Protein AF-A0A4R0Z1S2-F1 (afdb_monomer)

Foldseek 3Di:
DVLLVVLLVLVLVLLVLVLVQVLQQVVQVVVQVVCCVPPVDRDGDGDCVSVVVNVVSLVVVLVVQCVPDPDPPDDPVRSSP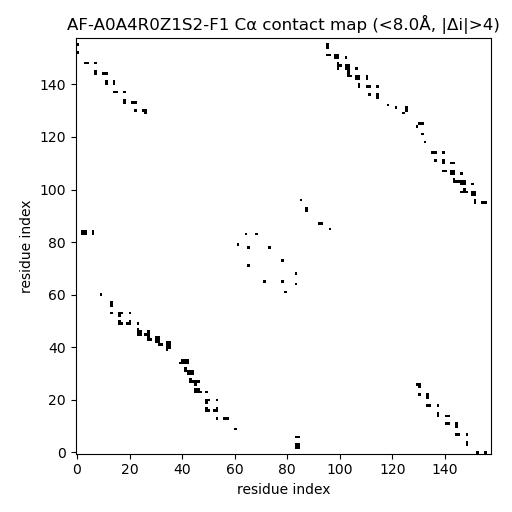DRRLPPDPDPLSVVLQVVLLVQLVVQLVVLVVVLVVCVVCCVVCCVVPVSSVSVSNSVSVSRSSVSSSVSSVVSVVD

pLDDT: mean 89.26, std 8.65, range [58.41, 97.69]

Solvent-accessible surface area (backbone atoms only — not comparable to full-atom values): 8591 Å² total; per-residue (Å²): 110,71,66,47,52,55,48,41,52,49,51,42,52,47,42,52,33,50,32,47,29,54,36,28,49,53,51,16,50,54,49,18,53,51,36,31,74,76,71,72,44,80,52,80,57,65,67,59,63,38,47,53,53,39,51,53,49,51,52,54,50,49,56,50,55,62,72,72,51,90,73,80,85,58,51,72,72,62,49,72,70,54,63,75,77,71,72,61,89,46,74,69,51,46,53,40,48,56,55,14,51,52,50,12,53,54,44,29,68,51,37,46,60,55,46,55,58,52,56,78,54,37,85,81,45,35,89,85,44,75,48,47,69,49,50,48,54,38,46,28,56,40,53,16,41,50,44,23,45,54,44,36,54,54,60,69,76,102

Mean predicted aligned error: 5.37 Å

Radius of gyration: 19.43 Å; Cα contacts (8 Å, |Δi|>4): 121; chains: 1; bounding box: 50×20×59 Å

Nearest PDB structures (foldseek):
  8jr0-assembly1_1  TM=4.368E-01  e=6.661E+00  Mycobacterium tuberculosis
  7jgb-assembly1_3  TM=4.436E-01  e=7.727E+00  Mycolicibacterium smegmatis

Structure (mmCIF, N/CA/C/O backbone):
data_AF-A0A4R0Z1S2-F1
#
_entry.id   AF-A0A4R0Z1S2-F1
#
loop_
_atom_site.group_PDB
_atom_site.id
_atom_site.type_symbol
_atom_site.label_atom_id
_atom_site.label_alt_id
_atom_site.label_comp_id
_atom_site.label_asym_id
_atom_site.label_entity_id
_atom_site.label_seq_id
_atom_site.pdbx_PDB_ins_code
_atom_site.Cartn_x
_atom_site.Cartn_y
_atom_site.Cartn_z
_atom_site.occupancy
_atom_site.B_iso_or_equiv
_atom_site.auth_seq_id
_atom_site.auth_comp_id
_atom_site.auth_asym_id
_atom_site.auth_atom_id
_atom_site.pdbx_PDB_model_num
ATOM 1 N N . MET A 1 1 ? -15.699 -5.968 15.631 1.00 77.69 1 MET A N 1
ATOM 2 C CA . MET A 1 1 ? -14.514 -6.823 15.339 1.00 77.69 1 MET A CA 1
ATOM 3 C C . MET A 1 1 ? -14.385 -7.259 13.873 1.00 77.69 1 MET A C 1
ATOM 5 O O . MET A 1 1 ? -13.427 -6.840 13.238 1.00 77.69 1 MET A O 1
ATOM 9 N N . LYS A 1 2 ? -15.306 -8.061 13.298 1.00 81.88 2 LYS A N 1
ATOM 10 C CA . LYS A 1 2 ? -15.171 -8.587 11.912 1.00 81.88 2 LYS A CA 1
ATOM 11 C C . LYS A 1 2 ? -14.944 -7.495 10.856 1.00 81.88 2 LYS A C 1
ATOM 13 O O . LYS A 1 2 ? -14.099 -7.653 9.986 1.00 81.88 2 LYS A O 1
ATOM 18 N N . ARG A 1 3 ? -15.653 -6.371 10.990 1.00 83.50 3 ARG A N 1
ATOM 19 C CA . ARG A 1 3 ? -15.544 -5.196 10.114 1.00 83.50 3 ARG A CA 1
ATOM 20 C C . ARG A 1 3 ? -14.114 -4.652 10.008 1.00 83.50 3 ARG A C 1
ATOM 22 O O . ARG A 1 3 ? -13.621 -4.470 8.903 1.00 83.50 3 ARG A O 1
ATOM 29 N N . VAL A 1 4 ? -13.450 -4.458 11.148 1.00 86.19 4 VAL A N 1
ATOM 30 C CA . VAL A 1 4 ? -12.086 -3.908 11.220 1.00 86.19 4 VAL A CA 1
ATOM 31 C C . VAL A 1 4 ? -11.077 -4.853 10.575 1.00 86.19 4 VAL A C 1
ATOM 33 O O . VAL A 1 4 ? -10.228 -4.411 9.809 1.00 86.19 4 VAL A O 1
ATOM 36 N N . ILE A 1 5 ? -11.213 -6.160 10.816 1.00 89.25 5 ILE A N 1
ATOM 37 C CA . ILE A 1 5 ? -10.347 -7.182 10.211 1.00 89.25 5 ILE A CA 1
ATOM 38 C C . ILE A 1 5 ? -10.518 -7.198 8.690 1.00 89.25 5 ILE A C 1
ATOM 40 O O . ILE A 1 5 ? -9.535 -7.093 7.963 1.00 89.25 5 ILE A O 1
ATOM 44 N N . VAL A 1 6 ? -11.761 -7.296 8.206 1.00 90.38 6 VAL A N 1
ATOM 45 C CA . VAL A 1 6 ? -12.055 -7.337 6.765 1.00 90.38 6 VAL A CA 1
ATOM 46 C C . VAL A 1 6 ? -11.521 -6.090 6.072 1.00 90.38 6 VAL A C 1
ATOM 48 O O . VAL A 1 6 ? -10.897 -6.196 5.020 1.00 90.38 6 VAL A O 1
ATOM 51 N N . GLN A 1 7 ? -11.708 -4.918 6.671 1.00 88.69 7 GLN A N 1
ATOM 52 C CA . GLN A 1 7 ? -11.215 -3.678 6.096 1.00 88.69 7 GLN A CA 1
ATOM 53 C C . GLN A 1 7 ? -9.692 -3.566 6.131 1.00 88.69 7 GLN A C 1
ATOM 55 O O . GLN A 1 7 ? -9.108 -3.219 5.113 1.00 88.69 7 GLN A O 1
ATOM 60 N N . SER A 1 8 ? -9.045 -3.898 7.249 1.00 92.81 8 SER A N 1
ATOM 61 C CA . SER A 1 8 ? -7.580 -3.873 7.349 1.00 92.81 8 SER A CA 1
ATOM 62 C C . SER A 1 8 ? -6.941 -4.805 6.316 1.00 92.81 8 SER A C 1
ATOM 64 O O . SER A 1 8 ? -6.012 -4.410 5.615 1.00 92.81 8 SER A O 1
ATOM 66 N N . LEU A 1 9 ? -7.481 -6.018 6.156 1.00 94.06 9 LEU A N 1
ATOM 67 C CA . LEU A 1 9 ? -7.031 -6.962 5.130 1.00 94.06 9 LEU A CA 1
ATOM 68 C C . LEU A 1 9 ? -7.287 -6.436 3.715 1.00 94.06 9 LEU A C 1
ATOM 70 O O . LEU A 1 9 ? -6.416 -6.551 2.858 1.00 94.06 9 LEU A O 1
ATOM 74 N N . SER A 1 10 ? -8.445 -5.822 3.475 1.00 92.56 10 SER A N 1
ATOM 75 C CA . SER A 1 10 ? -8.780 -5.256 2.165 1.00 92.56 10 SER A CA 1
ATOM 76 C C . SER A 1 10 ? -7.873 -4.081 1.800 1.00 92.56 10 SER A C 1
ATOM 78 O O . SER A 1 10 ? -7.427 -3.996 0.660 1.00 92.56 10 SER A O 1
ATOM 80 N N . SER A 1 11 ? -7.521 -3.228 2.765 1.00 92.50 11 SER A N 1
ATOM 81 C CA . SER A 1 11 ? -6.529 -2.163 2.590 1.00 92.50 11 SER A CA 1
ATOM 82 C C . SER A 1 11 ? -5.143 -2.727 2.274 1.00 92.50 11 SER A C 1
ATOM 84 O O . SER A 1 11 ? -4.480 -2.235 1.369 1.00 92.50 11 SER A O 1
ATOM 86 N N . ILE A 1 12 ? -4.713 -3.796 2.957 1.00 95.75 12 ILE A N 1
ATOM 87 C CA . ILE A 1 12 ? -3.433 -4.464 2.664 1.00 95.75 12 ILE A CA 1
ATOM 88 C C . ILE A 1 12 ? -3.429 -5.030 1.240 1.00 95.75 12 ILE A C 1
ATOM 90 O O . ILE A 1 12 ? -2.479 -4.789 0.497 1.00 95.75 12 ILE A O 1
ATOM 94 N N . ILE A 1 13 ? -4.493 -5.733 0.836 1.00 95.88 13 ILE A N 1
ATOM 95 C CA . ILE A 1 13 ? -4.640 -6.253 -0.533 1.00 95.88 13 ILE A CA 1
ATOM 96 C C . ILE A 1 13 ? -4.590 -5.103 -1.544 1.00 95.88 13 ILE A C 1
ATOM 98 O O . ILE A 1 13 ? -3.873 -5.196 -2.539 1.00 95.88 13 ILE A O 1
ATOM 102 N N . LEU A 1 14 ? -5.288 -3.997 -1.269 1.00 94.50 14 LEU A N 1
ATOM 103 C CA . LEU A 1 14 ? -5.271 -2.810 -2.117 1.00 94.50 14 LEU A CA 1
ATOM 104 C C . LEU A 1 14 ? -3.854 -2.239 -2.266 1.00 94.50 14 LEU A C 1
ATOM 106 O O . LEU A 1 14 ? -3.439 -1.960 -3.386 1.00 94.50 14 LEU A O 1
ATOM 110 N N . TYR A 1 15 ? -3.093 -2.100 -1.177 1.00 95.69 15 TYR A N 1
ATOM 111 C CA . TYR A 1 15 ? -1.715 -1.599 -1.235 1.00 95.69 15 TYR A CA 1
ATOM 112 C C . TYR A 1 15 ? -0.798 -2.515 -2.045 1.00 95.69 15 TYR A C 1
ATOM 114 O O . TYR A 1 15 ? 0.014 -2.019 -2.824 1.00 95.69 15 TYR A O 1
ATOM 122 N N . VAL A 1 16 ? -0.952 -3.836 -1.914 1.00 96.81 16 VAL A N 1
ATOM 123 C CA . VAL A 1 16 ? -0.192 -4.812 -2.708 1.00 96.81 16 VAL A CA 1
ATOM 124 C C . VAL A 1 16 ? -0.539 -4.691 -4.193 1.00 96.81 16 VAL A C 1
ATOM 126 O O . VAL A 1 16 ? 0.361 -4.557 -5.018 1.00 96.81 16 VAL A O 1
ATOM 129 N N . LEU A 1 17 ? -1.828 -4.670 -4.545 1.00 96.62 17 LEU A N 1
ATOM 130 C CA . LEU A 1 17 ? -2.269 -4.542 -5.939 1.00 96.62 17 LEU A CA 1
ATOM 131 C C . LEU A 1 17 ? -1.852 -3.202 -6.558 1.00 96.62 17 LEU A C 1
ATOM 133 O O . LEU A 1 17 ? -1.430 -3.163 -7.715 1.00 96.62 17 LEU A O 1
ATOM 137 N N . MET A 1 18 ? -1.910 -2.115 -5.786 1.00 95.69 18 MET A N 1
ATOM 138 C CA . MET A 1 18 ? -1.407 -0.803 -6.197 1.00 95.69 18 MET A CA 1
ATOM 139 C C . MET A 1 18 ? 0.102 -0.840 -6.443 1.00 95.69 18 MET A C 1
ATOM 141 O O . MET A 1 18 ? 0.551 -0.387 -7.494 1.00 95.69 18 MET A O 1
ATOM 145 N N . ALA A 1 19 ? 0.884 -1.419 -5.528 1.00 96.75 19 ALA A N 1
ATOM 146 C CA . ALA A 1 19 ? 2.332 -1.543 -5.687 1.00 96.75 19 ALA A CA 1
ATOM 147 C C . ALA A 1 19 ? 2.705 -2.356 -6.934 1.00 96.75 19 ALA A C 1
ATOM 149 O O . ALA 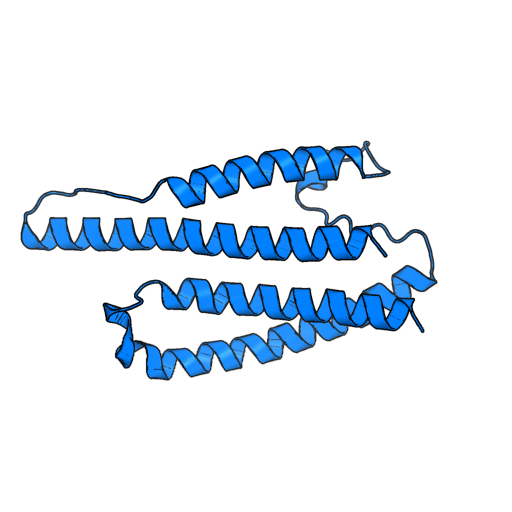A 1 19 ? 3.573 -1.940 -7.696 1.00 96.75 19 ALA A O 1
ATOM 150 N N . MET A 1 20 ? 2.006 -3.466 -7.191 1.00 96.19 20 MET A N 1
ATOM 151 C CA . MET A 1 20 ? 2.216 -4.282 -8.391 1.00 96.19 20 MET A CA 1
ATOM 152 C C . MET A 1 20 ? 1.825 -3.544 -9.678 1.00 96.19 20 MET A C 1
ATOM 154 O O . MET A 1 20 ? 2.528 -3.651 -10.680 1.00 96.19 20 MET A O 1
ATOM 158 N N . SER A 1 21 ? 0.731 -2.778 -9.662 1.00 96.31 21 SER A N 1
ATOM 159 C CA . SER A 1 21 ? 0.263 -2.008 -10.826 1.00 96.31 21 SER A CA 1
ATOM 160 C C . SER A 1 21 ? 1.218 -0.869 -11.169 1.00 96.31 21 SER A C 1
ATOM 162 O O . SER A 1 21 ? 1.655 -0.746 -12.314 1.00 96.31 21 SER A O 1
ATOM 164 N N . ILE A 1 22 ? 1.615 -0.087 -10.160 1.00 95.69 22 ILE A N 1
ATOM 165 C CA . ILE A 1 22 ? 2.609 0.979 -10.319 1.00 95.69 22 ILE A CA 1
ATOM 166 C C . ILE A 1 22 ? 3.951 0.370 -10.735 1.00 95.69 22 ILE A C 1
ATOM 168 O O . ILE A 1 22 ? 4.568 0.874 -11.664 1.00 95.69 22 ILE A O 1
ATOM 172 N N . GLY A 1 23 ? 4.372 -0.739 -10.119 1.00 94.62 23 GLY A N 1
ATOM 173 C CA . GLY A 1 23 ? 5.597 -1.456 -10.481 1.00 94.62 23 GLY A CA 1
ATOM 174 C C . GLY A 1 23 ? 5.600 -1.947 -11.929 1.00 94.62 23 GLY A C 1
ATOM 175 O O . GLY A 1 23 ? 6.594 -1.796 -12.632 1.00 94.62 23 GLY A O 1
ATOM 176 N N . SER A 1 24 ? 4.480 -2.484 -12.417 1.00 94.25 24 SER A N 1
ATOM 177 C CA . SER A 1 24 ? 4.368 -2.876 -13.823 1.00 94.25 24 SER A CA 1
ATOM 178 C C . SER A 1 24 ? 4.426 -1.678 -14.766 1.00 94.25 24 SER A C 1
ATOM 180 O O . SER A 1 24 ? 4.983 -1.791 -15.855 1.00 94.25 24 SER A O 1
ATOM 182 N N . PHE A 1 25 ? 3.819 -0.554 -14.389 1.00 94.19 25 PHE A N 1
ATOM 183 C CA . PHE A 1 25 ? 3.844 0.650 -15.210 1.00 94.19 25 PHE A CA 1
ATOM 184 C C . PHE A 1 25 ? 5.245 1.254 -15.268 1.00 94.19 25 PHE A C 1
ATOM 186 O O . PHE A 1 25 ? 5.725 1.574 -16.351 1.00 94.19 25 PHE A O 1
ATOM 193 N N . THR A 1 26 ? 5.936 1.357 -14.131 1.00 92.12 26 THR A N 1
ATOM 194 C CA . THR A 1 26 ? 7.306 1.879 -14.099 1.00 92.12 26 THR A CA 1
ATOM 195 C C . THR A 1 26 ? 8.268 0.985 -14.866 1.00 92.12 26 THR A C 1
ATOM 197 O O . THR A 1 26 ? 9.083 1.511 -15.615 1.00 92.12 26 THR A O 1
ATOM 200 N N . ALA A 1 27 ? 8.139 -0.342 -14.768 1.00 90.12 27 ALA A N 1
ATOM 201 C CA . ALA A 1 27 ? 8.911 -1.270 -15.593 1.00 90.12 27 ALA A CA 1
ATOM 202 C C . ALA A 1 27 ? 8.694 -1.025 -17.098 1.00 90.12 27 ALA A C 1
ATOM 204 O O . ALA A 1 27 ? 9.668 -0.924 -17.843 1.00 90.12 27 ALA A O 1
ATOM 205 N N . GLY A 1 28 ? 7.440 -0.839 -17.528 1.00 91.25 28 GLY A N 1
ATOM 206 C CA . GLY A 1 28 ? 7.126 -0.510 -18.921 1.00 91.25 28 GLY A CA 1
ATOM 207 C C . GLY A 1 28 ? 7.701 0.836 -19.369 1.00 91.25 28 GLY A C 1
ATOM 208 O O . GLY A 1 28 ? 8.209 0.958 -20.481 1.00 91.25 28 GLY A O 1
ATOM 209 N N . VAL A 1 29 ? 7.708 1.842 -18.487 1.00 90.62 29 VAL A N 1
ATOM 210 C CA . VAL A 1 29 ? 8.368 3.131 -18.753 1.00 90.62 29 VAL A CA 1
ATOM 211 C C . VAL A 1 29 ? 9.882 2.957 -18.895 1.00 90.62 29 VAL A C 1
ATOM 213 O O . VAL A 1 29 ? 10.463 3.508 -19.826 1.00 90.62 29 VAL A O 1
ATOM 216 N N . TYR A 1 30 ? 10.531 2.176 -18.026 1.00 87.81 30 TYR A N 1
ATOM 217 C CA . TYR A 1 30 ? 11.969 1.908 -18.131 1.00 87.81 30 TYR A CA 1
ATOM 218 C C . TYR A 1 30 ? 12.333 1.229 -19.458 1.00 87.81 30 TYR A C 1
ATOM 220 O O . TYR A 1 30 ? 13.295 1.643 -20.104 1.00 87.81 30 TYR A O 1
ATOM 228 N N . GLN A 1 31 ? 11.544 0.246 -19.898 1.00 88.19 31 GLN A N 1
ATOM 229 C CA . GLN A 1 31 ? 11.733 -0.433 -21.185 1.00 88.19 31 GLN A CA 1
ATOM 230 C C . GLN A 1 31 ? 11.484 0.500 -22.385 1.00 88.19 31 GLN A C 1
ATOM 232 O O . GLN A 1 31 ? 12.222 0.474 -23.371 1.00 88.19 31 GLN A O 1
ATOM 237 N N . ALA A 1 32 ? 10.476 1.370 -22.305 1.00 90.38 32 ALA A N 1
ATOM 238 C CA . ALA A 1 32 ? 10.206 2.357 -23.351 1.00 90.38 32 ALA A CA 1
ATOM 239 C C . ALA A 1 32 ? 11.340 3.388 -23.481 1.00 90.38 32 ALA A C 1
ATOM 241 O O . ALA A 1 32 ? 11.710 3.786 -24.584 1.00 90.38 32 ALA A O 1
ATOM 242 N N . MET A 1 33 ? 11.931 3.798 -22.357 1.00 89.12 33 MET A N 1
ATOM 243 C CA . MET A 1 33 ? 13.067 4.719 -22.360 1.00 89.12 33 MET A CA 1
ATOM 244 C C . MET A 1 33 ? 14.343 4.060 -22.893 1.00 89.12 33 MET A C 1
ATOM 246 O O . MET A 1 33 ? 15.086 4.699 -23.638 1.00 89.12 33 MET A O 1
ATOM 250 N N . SER A 1 34 ? 14.595 2.792 -22.554 1.00 86.69 34 SER A N 1
ATOM 251 C CA . SER A 1 34 ? 15.769 2.070 -23.053 1.00 86.69 34 SER A CA 1
ATOM 252 C C . SER A 1 34 ? 15.664 1.744 -24.546 1.00 86.69 34 SER A C 1
ATOM 254 O O . SER A 1 34 ? 16.648 1.902 -25.267 1.00 86.69 34 SER A O 1
ATOM 256 N N . SER A 1 35 ? 14.484 1.361 -25.043 1.00 88.50 35 SER A N 1
ATOM 257 C CA . SER A 1 35 ? 14.251 1.152 -26.483 1.00 88.50 35 SER A CA 1
ATOM 258 C C . SER A 1 35 ? 14.436 2.441 -27.283 1.00 88.50 35 SER A C 1
ATOM 260 O O . SER A 1 35 ? 15.136 2.438 -28.294 1.00 88.50 35 SER A O 1
ATOM 262 N N . TYR A 1 36 ? 13.935 3.574 -26.783 1.00 90.81 36 TYR A N 1
ATOM 263 C CA . TYR A 1 36 ? 14.144 4.867 -27.434 1.00 90.81 36 TYR A CA 1
ATOM 264 C C . TYR A 1 36 ? 15.630 5.251 -27.533 1.00 90.81 36 TYR A C 1
ATOM 266 O O . TYR A 1 36 ? 16.069 5.745 -28.569 1.00 90.81 36 TYR A O 1
ATOM 274 N N . GLN A 1 37 ? 16.419 5.005 -26.482 1.00 88.31 37 GLN A N 1
ATOM 275 C CA . GLN A 1 37 ? 17.854 5.313 -26.482 1.00 88.31 37 GLN A CA 1
ATOM 276 C C . GLN A 1 37 ? 18.667 4.434 -27.442 1.00 88.31 37 GLN A C 1
ATOM 278 O O . GLN A 1 37 ? 19.627 4.924 -28.033 1.00 88.31 37 GLN A O 1
ATOM 283 N N . ASN A 1 38 ? 18.299 3.161 -27.592 1.00 87.62 38 ASN A N 1
ATOM 284 C CA . ASN A 1 38 ? 19.067 2.199 -28.385 1.00 87.62 38 ASN A CA 1
ATOM 285 C C . ASN A 1 38 ? 18.617 2.126 -29.853 1.00 87.62 38 ASN A C 1
ATOM 287 O O . ASN A 1 38 ? 19.450 1.988 -30.745 1.00 87.62 38 ASN A O 1
ATOM 291 N N . GLU A 1 39 ? 17.311 2.217 -30.107 1.00 86.81 39 GLU A N 1
ATOM 292 C CA . GLU A 1 39 ? 16.693 1.927 -31.410 1.00 86.81 39 GLU A CA 1
ATOM 293 C C . GLU A 1 39 ? 15.984 3.150 -32.019 1.00 86.81 39 GLU A C 1
ATOM 295 O O . GLU A 1 39 ? 15.566 3.119 -33.175 1.00 86.81 39 GLU A O 1
ATOM 300 N N . GLY A 1 40 ? 15.835 4.246 -31.264 1.00 86.31 40 GLY A N 1
ATOM 301 C CA . GLY A 1 40 ? 15.120 5.453 -31.701 1.00 86.31 40 GLY A CA 1
ATOM 302 C C . GLY A 1 40 ? 13.596 5.295 -31.767 1.00 86.31 40 GLY A C 1
ATOM 303 O O . GLY A 1 40 ? 12.890 6.247 -32.100 1.00 86.31 40 GLY A O 1
ATOM 304 N N . THR A 1 41 ? 13.068 4.116 -31.433 1.00 85.44 41 THR A N 1
ATOM 305 C CA . THR A 1 41 ? 11.635 3.811 -31.411 1.00 85.44 41 THR A CA 1
ATOM 306 C C . THR A 1 41 ? 11.121 3.710 -29.984 1.00 85.44 41 THR A C 1
ATOM 308 O O . THR A 1 41 ? 11.724 3.048 -29.145 1.00 85.44 41 THR A O 1
ATOM 311 N N . LEU A 1 42 ? 9.976 4.338 -29.713 1.00 87.50 42 LEU A N 1
ATOM 312 C CA . LEU A 1 42 ? 9.313 4.256 -28.415 1.00 87.50 42 LEU A CA 1
ATOM 313 C C . LEU A 1 42 ? 8.324 3.089 -28.432 1.00 87.50 42 LEU A C 1
ATOM 315 O O . LEU A 1 42 ? 7.227 3.205 -28.979 1.00 87.50 42 LEU A O 1
ATOM 319 N N . VAL A 1 43 ? 8.725 1.968 -27.835 1.00 87.00 43 VAL A N 1
ATOM 320 C CA . VAL A 1 43 ? 7.865 0.793 -27.659 1.00 87.00 43 VAL A CA 1
ATOM 321 C C . VAL A 1 43 ? 7.511 0.673 -26.185 1.00 87.00 43 VAL A C 1
ATOM 323 O O . VAL A 1 43 ? 8.383 0.509 -25.336 1.00 87.00 43 VAL A O 1
ATOM 326 N N . PHE A 1 44 ? 6.222 0.783 -25.873 1.00 89.31 44 PHE A N 1
ATOM 327 C CA . PHE A 1 44 ? 5.725 0.662 -24.509 1.00 89.31 44 PHE A CA 1
ATOM 328 C C . PHE A 1 44 ? 5.008 -0.675 -24.327 1.00 89.31 44 PHE A C 1
ATOM 330 O O . PHE A 1 44 ? 3.934 -0.899 -24.886 1.00 89.31 44 PHE A O 1
ATOM 337 N N . GLU A 1 45 ? 5.595 -1.539 -23.505 1.00 87.25 45 GLU A N 1
ATOM 338 C CA . GLU A 1 45 ? 5.013 -2.812 -23.097 1.00 87.25 45 GLU A CA 1
ATOM 339 C C . GLU A 1 45 ? 4.777 -2.790 -21.588 1.00 87.25 45 GLU A C 1
ATOM 341 O O . GLU A 1 45 ? 5.646 -2.403 -20.810 1.00 87.25 45 GLU A O 1
ATOM 346 N N . MET A 1 46 ? 3.586 -3.194 -21.148 1.00 89.25 46 MET A N 1
ATOM 347 C CA . MET A 1 46 ? 3.298 -3.344 -19.724 1.00 89.25 46 MET A CA 1
ATOM 348 C C . MET A 1 46 ? 2.457 -4.583 -19.461 1.00 89.25 46 MET A C 1
ATOM 350 O O . MET A 1 46 ? 1.592 -4.958 -20.254 1.00 89.25 46 MET A O 1
ATOM 354 N N . ASN A 1 47 ? 2.668 -5.189 -18.297 1.00 92.25 47 ASN A N 1
ATOM 355 C CA . ASN A 1 47 ? 1.808 -6.256 -17.824 1.00 92.25 47 ASN A CA 1
ATOM 356 C C . ASN A 1 47 ? 0.468 -5.668 -17.346 1.00 92.25 47 ASN A C 1
ATOM 358 O O . ASN A 1 47 ? 0.390 -4.980 -16.330 1.00 92.25 47 ASN A O 1
ATOM 362 N N . ALA A 1 48 ? -0.610 -5.958 -18.073 1.00 93.81 48 ALA A N 1
ATOM 363 C CA . ALA A 1 48 ? -1.952 -5.495 -17.724 1.00 93.81 48 ALA A CA 1
ATOM 364 C C . ALA A 1 48 ? -2.588 -6.279 -16.556 1.00 93.81 48 ALA A C 1
ATOM 366 O O . ALA A 1 48 ? -3.588 -5.834 -15.993 1.00 93.81 48 ALA A O 1
ATOM 367 N N . LEU A 1 49 ? -2.034 -7.434 -16.166 1.00 95.56 49 LEU A N 1
ATOM 368 C CA . LEU A 1 49 ? -2.641 -8.311 -15.160 1.00 95.56 49 LEU A CA 1
ATOM 369 C C . LEU A 1 49 ? -2.835 -7.633 -13.788 1.00 95.56 49 LEU A C 1
ATOM 371 O O . LEU A 1 49 ? -3.946 -7.723 -13.258 1.00 95.56 49 LEU A O 1
ATOM 375 N N . PRO A 1 50 ? -1.842 -6.924 -13.207 1.00 94.38 50 PRO A N 1
ATOM 376 C CA . PRO A 1 50 ? -2.028 -6.239 -11.927 1.00 94.38 50 PRO A CA 1
ATOM 377 C C . PRO A 1 50 ? -3.115 -5.163 -11.990 1.00 94.38 50 PRO A C 1
ATOM 379 O O . PRO A 1 50 ? -3.893 -5.022 -11.050 1.00 94.38 50 PRO A O 1
ATOM 382 N N . TRP A 1 51 ? -3.225 -4.470 -13.126 1.00 95.12 51 TRP A N 1
ATOM 383 C CA . TRP A 1 51 ? -4.240 -3.447 -13.363 1.00 95.12 51 TRP A CA 1
ATOM 384 C C . TRP A 1 51 ? -5.647 -4.035 -13.414 1.00 95.12 51 TRP A C 1
ATOM 386 O O . TRP A 1 51 ? -6.557 -3.527 -12.760 1.00 95.12 51 TRP A O 1
ATOM 396 N N . ILE A 1 52 ? -5.825 -5.136 -14.146 1.00 96.81 52 ILE A N 1
ATOM 397 C CA . ILE A 1 52 ? -7.108 -5.843 -14.213 1.00 96.81 52 ILE A CA 1
ATOM 398 C C . ILE A 1 52 ? -7.498 -6.340 -12.816 1.00 96.81 52 ILE A C 1
ATOM 400 O O . ILE A 1 52 ? -8.629 -6.123 -12.383 1.00 96.81 52 ILE A O 1
ATOM 404 N N . ALA A 1 53 ? -6.560 -6.945 -12.082 1.00 96.50 53 ALA A N 1
ATOM 405 C CA . ALA A 1 53 ? -6.799 -7.415 -10.720 1.00 96.50 53 ALA A CA 1
ATOM 406 C C . ALA A 1 53 ? -7.183 -6.269 -9.768 1.00 96.50 53 ALA A C 1
ATOM 408 O O . ALA A 1 53 ? -8.131 -6.409 -8.996 1.00 96.50 53 ALA A O 1
ATOM 409 N N . LEU A 1 54 ? -6.499 -5.123 -9.857 1.00 95.44 54 LEU A N 1
ATOM 410 C CA . LEU A 1 54 ? -6.801 -3.920 -9.081 1.00 95.44 54 LEU A CA 1
ATOM 411 C C . LEU A 1 54 ? -8.214 -3.394 -9.371 1.00 95.44 54 LEU A C 1
ATOM 413 O O . LEU A 1 54 ? -8.950 -3.088 -8.434 1.00 95.44 54 LEU A O 1
ATOM 417 N N . ILE A 1 55 ?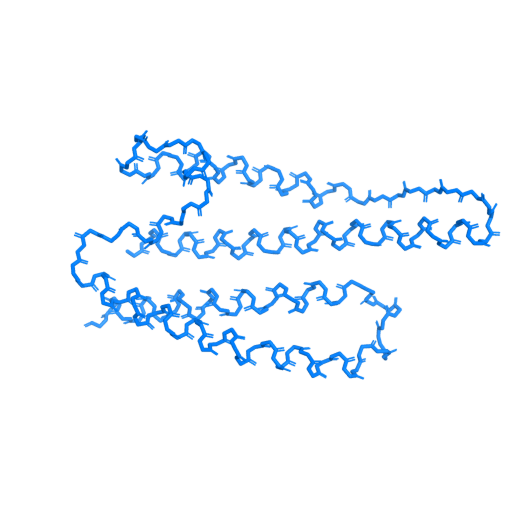 -8.612 -3.325 -10.644 1.00 95.69 55 ILE A N 1
ATOM 418 C CA . ILE A 1 55 ? -9.948 -2.864 -11.050 1.00 95.69 55 ILE A CA 1
ATOM 419 C C . ILE A 1 55 ? -11.023 -3.826 -10.541 1.00 95.69 55 ILE A C 1
ATOM 421 O O . ILE A 1 55 ? -11.987 -3.391 -9.912 1.00 95.69 55 ILE A O 1
ATOM 425 N N . VAL A 1 56 ? -10.851 -5.131 -10.767 1.00 96.38 56 VAL A N 1
ATOM 426 C CA . VAL A 1 56 ? -11.807 -6.156 -10.320 1.00 96.38 56 VAL A CA 1
ATOM 427 C C . VAL A 1 56 ? -11.959 -6.118 -8.800 1.00 96.38 56 VAL A C 1
ATOM 429 O O . VAL A 1 56 ? -13.081 -6.074 -8.294 1.00 96.38 56 VAL A O 1
ATOM 432 N N . PHE A 1 57 ? -10.845 -6.063 -8.067 1.00 94.88 57 PHE A N 1
ATOM 433 C CA . PHE A 1 57 ? -10.868 -5.940 -6.613 1.00 94.88 57 PHE A CA 1
ATOM 434 C C . PHE A 1 57 ? -11.554 -4.646 -6.165 1.00 94.88 57 PHE A C 1
ATOM 436 O O . PHE A 1 57 ? -12.422 -4.689 -5.297 1.00 94.88 57 PHE A O 1
ATOM 443 N N . GLY A 1 58 ? -11.225 -3.510 -6.785 1.00 90.81 58 GLY A N 1
ATOM 444 C CA . GLY A 1 58 ? -11.822 -2.213 -6.478 1.00 90.81 58 GLY A CA 1
ATOM 445 C C . GLY A 1 58 ? -13.338 -2.197 -6.675 1.00 90.81 58 GLY A C 1
ATOM 446 O O . GLY A 1 58 ? -14.056 -1.688 -5.818 1.00 90.81 58 GLY A O 1
ATOM 447 N N . VAL A 1 59 ? -13.843 -2.812 -7.749 1.00 91.38 59 VAL A N 1
ATOM 448 C CA . VAL A 1 59 ? -15.287 -2.944 -8.007 1.00 91.38 59 VAL A CA 1
ATOM 449 C C . VAL A 1 59 ? -15.959 -3.827 -6.955 1.00 91.38 59 VAL A C 1
ATOM 451 O O . VAL A 1 59 ? -16.968 -3.425 -6.374 1.00 91.38 59 VAL A O 1
ATOM 454 N N . ILE A 1 60 ? -15.398 -5.003 -6.661 1.00 92.50 60 ILE A N 1
ATOM 455 C CA . ILE A 1 60 ? -15.956 -5.922 -5.656 1.00 92.50 60 ILE A CA 1
ATOM 456 C C . ILE A 1 60 ? -15.968 -5.263 -4.272 1.00 92.50 60 ILE A C 1
ATOM 458 O O . ILE A 1 60 ? -16.988 -5.286 -3.579 1.00 92.50 60 ILE A O 1
ATOM 462 N N . TRP A 1 61 ? -14.854 -4.640 -3.884 1.00 89.38 61 TRP A N 1
ATOM 463 C CA . TRP A 1 61 ? -14.715 -3.947 -2.608 1.00 89.38 61 TRP A CA 1
ATOM 464 C C . TRP A 1 61 ? -15.670 -2.759 -2.499 1.00 89.38 61 TRP A C 1
ATOM 466 O O . TRP A 1 61 ? -16.309 -2.575 -1.465 1.00 89.38 61 TRP A O 1
ATOM 476 N N . SER A 1 62 ? -15.824 -1.995 -3.580 1.00 86.25 62 SER A N 1
ATOM 477 C CA . SER A 1 62 ? -16.779 -0.892 -3.688 1.00 86.25 62 SER A CA 1
ATOM 478 C C . SER A 1 62 ? -18.214 -1.369 -3.421 1.00 86.25 62 SER A C 1
ATOM 480 O O . SER A 1 62 ? -18.889 -0.845 -2.534 1.00 86.25 62 SER A O 1
ATOM 482 N N . ILE A 1 63 ? -18.653 -2.442 -4.087 1.00 88.06 63 ILE A N 1
ATOM 483 C CA . ILE A 1 63 ? -19.993 -3.020 -3.892 1.00 88.06 63 ILE A CA 1
ATOM 484 C C . ILE A 1 63 ? -20.179 -3.528 -2.456 1.00 88.06 63 ILE A C 1
ATOM 486 O O . ILE A 1 63 ? -21.214 -3.269 -1.837 1.00 88.06 63 ILE A O 1
ATOM 490 N N . TYR A 1 64 ? -19.191 -4.248 -1.918 1.00 88.12 64 TYR A N 1
ATOM 491 C CA . TYR A 1 64 ? -19.235 -4.763 -0.549 1.00 88.12 64 TYR A CA 1
ATOM 492 C C . TYR A 1 64 ? -19.334 -3.623 0.475 1.00 88.12 64 TYR A C 1
ATOM 494 O O . TYR A 1 64 ? -20.265 -3.597 1.280 1.00 88.12 64 TYR A O 1
ATOM 502 N N . SER A 1 65 ? -18.428 -2.644 0.387 1.00 82.44 65 SER A N 1
ATOM 503 C CA . SER A 1 65 ? -18.384 -1.464 1.255 1.00 82.44 65 SER A CA 1
ATOM 504 C C . SER A 1 65 ? -19.714 -0.716 1.234 1.00 82.44 65 SER A C 1
ATOM 506 O O . SER A 1 65 ? -20.236 -0.381 2.295 1.00 82.44 65 SER A O 1
ATOM 508 N N . TYR A 1 66 ? -20.318 -0.526 0.054 1.00 82.56 66 TYR A N 1
ATOM 509 C CA . TYR A 1 66 ? -21.604 0.157 -0.079 1.00 82.56 66 TYR A CA 1
ATOM 510 C C . TYR A 1 66 ? -22.718 -0.578 0.668 1.00 82.56 66 TYR A C 1
ATOM 512 O O . TYR A 1 66 ? -23.462 0.047 1.414 1.00 82.56 66 TYR A O 1
ATOM 520 N N . LYS A 1 67 ? -22.800 -1.907 0.523 1.00 82.88 67 LYS A N 1
ATOM 521 C CA . LYS A 1 67 ? -23.832 -2.727 1.176 1.00 82.88 67 LYS A CA 1
ATOM 522 C C . LYS A 1 67 ? -23.677 -2.829 2.693 1.00 82.88 67 LYS A C 1
ATOM 524 O O . LYS A 1 67 ? -24.664 -3.050 3.380 1.00 82.88 67 LYS A O 1
ATOM 529 N N . THR A 1 68 ? -22.453 -2.734 3.208 1.00 78.69 68 THR A N 1
ATOM 530 C CA . THR A 1 68 ? -22.177 -2.918 4.647 1.00 78.69 68 THR A CA 1
ATOM 531 C C . THR A 1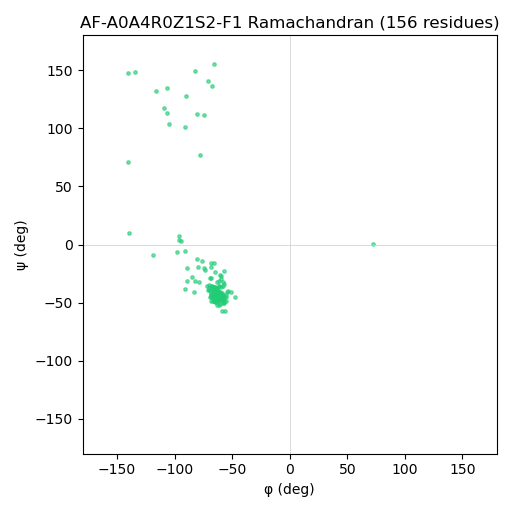 68 ? -22.225 -1.644 5.487 1.00 78.69 68 THR A C 1
ATOM 533 O O . THR A 1 68 ? -22.097 -1.735 6.708 1.00 78.69 68 THR A O 1
ATOM 536 N N . ARG A 1 69 ? -22.388 -0.466 4.876 1.00 74.44 69 ARG A N 1
ATOM 537 C CA . ARG A 1 69 ? -22.510 0.795 5.621 1.00 74.44 69 ARG A CA 1
ATOM 538 C C . ARG A 1 69 ? -23.922 1.026 6.124 1.00 74.44 69 ARG A C 1
ATOM 540 O O . ARG A 1 69 ? -24.883 0.620 5.488 1.00 74.44 69 ARG A O 1
ATOM 547 N N . SER A 1 70 ? -24.018 1.714 7.257 1.00 69.31 70 SER A N 1
ATOM 548 C CA . SER A 1 70 ? -25.290 2.144 7.841 1.00 69.31 70 SER A CA 1
ATOM 549 C C . SER A 1 70 ? -25.797 3.466 7.257 1.00 69.31 70 SER A C 1
ATOM 551 O O . SER A 1 70 ? -27.005 3.682 7.207 1.00 69.31 70 SER A O 1
ATOM 553 N N . ASP A 1 71 ? -24.895 4.339 6.796 1.00 70.56 71 ASP A N 1
ATOM 554 C CA . ASP A 1 71 ? -25.234 5.653 6.245 1.00 70.56 71 ASP A CA 1
ATOM 555 C C . ASP A 1 71 ? -25.122 5.678 4.713 1.00 70.56 71 ASP A C 1
ATOM 557 O O . ASP A 1 71 ? -24.031 5.746 4.136 1.00 70.56 71 ASP A O 1
ATOM 561 N N . HIS A 1 72 ? -26.282 5.641 4.054 1.00 72.00 72 HIS A N 1
ATOM 562 C CA . HIS A 1 72 ? -26.413 5.729 2.597 1.00 72.00 72 HIS A CA 1
ATOM 563 C C . HIS A 1 72 ? -26.671 7.155 2.088 1.00 72.00 72 HIS A C 1
ATOM 565 O O . HIS A 1 72 ? -26.864 7.341 0.889 1.00 72.00 72 HIS A O 1
ATOM 571 N N . SER A 1 73 ? -26.687 8.162 2.968 1.00 75.50 73 SER A N 1
ATOM 572 C CA . SER A 1 73 ? -26.944 9.555 2.578 1.00 75.50 73 SER A CA 1
ATOM 573 C C . SER A 1 73 ? -25.715 10.262 1.990 1.00 75.50 73 SER A C 1
ATOM 575 O O . SER A 1 73 ? -25.830 11.334 1.395 1.00 75.50 73 SER A O 1
ATOM 577 N N . LEU A 1 74 ? -24.531 9.658 2.131 1.00 73.94 74 LEU A N 1
ATOM 578 C CA . LEU A 1 74 ? -23.262 10.208 1.661 1.00 73.94 74 LEU A CA 1
ATOM 579 C C . LEU A 1 74 ? -23.154 10.179 0.130 1.00 73.94 74 LEU A C 1
ATOM 581 O O . LEU A 1 74 ? -23.505 9.196 -0.523 1.00 73.94 74 LEU A O 1
ATOM 585 N N . SER A 1 75 ? -22.579 11.239 -0.447 1.00 79.94 75 SER A N 1
ATOM 586 C CA . SER A 1 75 ? -22.259 11.271 -1.879 1.00 79.94 75 SER A CA 1
ATOM 587 C C . SER A 1 75 ? -21.181 10.242 -2.230 1.00 79.94 75 SER A C 1
ATOM 589 O O . SER A 1 75 ? -20.350 9.906 -1.389 1.00 79.94 75 SER A O 1
ATOM 591 N N . PHE A 1 76 ? -21.133 9.780 -3.486 1.00 73.38 76 PHE A N 1
ATOM 592 C CA . PHE A 1 76 ? -20.161 8.772 -3.938 1.00 73.38 76 PHE A CA 1
ATOM 593 C C . PHE A 1 76 ? -18.705 9.118 -3.575 1.00 73.38 76 PHE A C 1
ATOM 595 O O . PHE A 1 76 ? -17.961 8.250 -3.129 1.00 73.38 76 PHE A O 1
ATOM 602 N N . TRP A 1 77 ? -18.306 10.387 -3.697 1.00 72.25 77 TRP A N 1
ATOM 603 C CA . TRP A 1 77 ? -16.957 10.847 -3.347 1.00 72.25 77 TRP A CA 1
ATOM 604 C C . TRP A 1 77 ? -16.673 10.805 -1.844 1.00 72.25 77 TRP A C 1
ATOM 606 O O . TRP A 1 77 ? -15.611 10.362 -1.415 1.00 72.25 77 TRP A O 1
ATOM 616 N N . GLN A 1 78 ? -17.626 11.246 -1.022 1.00 73.25 78 GLN A N 1
ATOM 617 C CA . GLN A 1 78 ? -17.491 11.156 0.434 1.00 73.25 78 GLN A CA 1
ATOM 618 C C . GLN A 1 78 ? -17.510 9.698 0.893 1.00 73.25 78 GLN A C 1
ATOM 620 O O . GLN A 1 78 ? -16.811 9.313 1.831 1.00 73.25 78 GLN A O 1
ATOM 625 N N . TRP A 1 79 ? -18.305 8.884 0.211 1.00 73.81 79 TRP A N 1
ATOM 626 C CA . TRP A 1 79 ? -18.448 7.469 0.458 1.00 73.81 79 TRP A CA 1
ATOM 627 C C . TRP A 1 79 ? -17.153 6.705 0.136 1.00 73.81 79 TRP A C 1
ATOM 629 O O . TRP A 1 79 ? -16.676 5.967 0.997 1.00 73.81 79 TRP A O 1
ATOM 639 N N . SER A 1 80 ? -16.540 6.925 -1.029 1.00 71.25 80 SER A N 1
ATOM 640 C CA . SER A 1 80 ? -15.364 6.168 -1.484 1.00 71.25 80 SER A CA 1
ATOM 641 C C . SER A 1 80 ? -14.098 6.445 -0.669 1.00 71.25 80 SER A C 1
ATOM 643 O O . SER A 1 80 ? -13.257 5.560 -0.535 1.00 71.25 80 SER A O 1
ATOM 645 N N . ILE A 1 81 ? -13.975 7.644 -0.092 1.00 69.12 81 ILE A N 1
ATOM 646 C CA . ILE A 1 81 ? -12.790 8.063 0.674 1.00 69.12 81 ILE A CA 1
ATOM 647 C C . ILE A 1 81 ? -12.913 7.705 2.160 1.00 69.12 81 ILE A C 1
ATOM 649 O O . ILE A 1 81 ? -11.911 7.438 2.825 1.00 69.12 81 ILE A O 1
ATOM 653 N N . ARG A 1 82 ? -14.131 7.694 2.717 1.00 69.75 82 ARG A N 1
ATOM 654 C CA . ARG A 1 82 ? -14.323 7.351 4.132 1.00 69.75 82 ARG A CA 1
ATOM 655 C C . ARG A 1 82 ? -13.999 5.886 4.371 1.00 69.75 82 ARG A C 1
ATOM 657 O O . ARG A 1 82 ? -14.425 5.011 3.628 1.00 69.75 82 ARG A O 1
ATOM 664 N N . MET A 1 83 ? -13.285 5.623 5.451 1.00 68.12 83 MET A N 1
ATOM 665 C CA . MET A 1 83 ? -12.945 4.279 5.887 1.00 68.12 83 MET A CA 1
ATOM 666 C C . MET A 1 83 ? -14.031 3.759 6.829 1.00 68.12 83 MET A C 1
ATOM 668 O O . MET A 1 83 ? -14.388 4.418 7.803 1.00 68.12 83 MET A O 1
ATOM 672 N N . THR A 1 84 ? -14.566 2.571 6.539 1.00 63.38 84 THR A N 1
ATOM 673 C CA . THR A 1 84 ? -15.678 1.987 7.298 1.00 63.38 84 THR A CA 1
ATOM 674 C C . THR A 1 84 ? -15.334 1.754 8.783 1.00 63.38 84 THR A C 1
ATOM 676 O O . THR A 1 84 ? -16.218 1.811 9.620 1.00 63.38 84 THR A O 1
ATOM 679 N N . GLU A 1 85 ? -14.071 1.566 9.146 1.00 58.41 85 GLU A N 1
ATOM 680 C CA . GLU A 1 85 ? -13.584 1.291 10.504 1.00 58.41 85 GLU A CA 1
ATOM 681 C C . GLU A 1 85 ? -13.783 2.450 11.485 1.00 58.41 85 GLU A C 1
ATOM 683 O O . GLU A 1 85 ? -13.749 2.223 12.688 1.00 58.41 85 GLU A O 1
ATOM 688 N N . PHE A 1 86 ? -14.044 3.659 10.980 1.00 64.94 86 PHE A N 1
ATOM 689 C CA . PHE A 1 86 ? -14.317 4.848 11.791 1.00 64.94 86 PHE A CA 1
ATOM 690 C C . PHE A 1 86 ? -15.813 5.123 11.997 1.00 64.94 86 PHE A C 1
ATOM 692 O O . PHE A 1 86 ? -16.179 6.161 12.545 1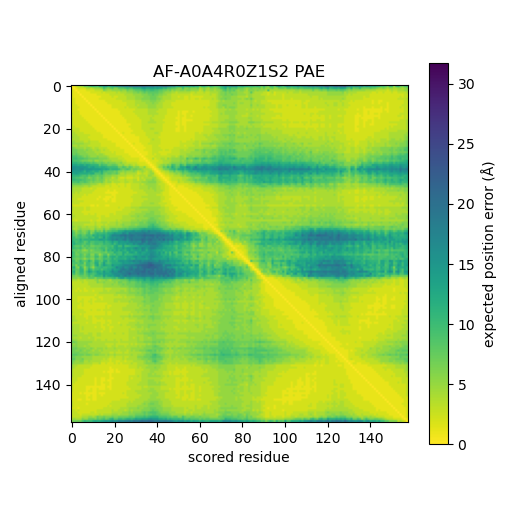.00 64.94 86 PHE A O 1
ATOM 699 N N . GLU A 1 87 ? -16.702 4.220 11.576 1.00 67.81 87 GLU A N 1
ATOM 700 C CA . GLU A 1 87 ? -18.102 4.247 12.018 1.00 67.81 87 GLU A CA 1
ATOM 701 C C . GLU A 1 87 ? -18.186 3.669 13.434 1.00 67.81 87 GLU A C 1
ATOM 703 O O . GLU A 1 87 ? -18.539 2.510 13.645 1.00 67.81 87 GLU A O 1
ATOM 708 N N . GLU A 1 88 ? -17.789 4.492 14.399 1.00 70.19 88 GLU A N 1
ATOM 709 C CA . GLU A 1 88 ? -17.786 4.152 15.815 1.00 70.19 88 GLU A CA 1
ATOM 710 C C . GLU A 1 88 ? -19.200 4.305 16.387 1.00 70.19 88 GLU A C 1
ATOM 712 O O . GLU A 1 88 ? -19.720 5.421 16.496 1.00 70.19 88 GLU A O 1
ATOM 717 N N . THR A 1 89 ? -19.820 3.189 16.770 1.00 69.50 89 THR A N 1
ATOM 718 C CA . THR A 1 89 ? -21.171 3.191 17.355 1.00 69.50 89 THR A CA 1
ATOM 719 C C . THR A 1 89 ? -21.170 3.334 18.876 1.00 69.50 89 THR A C 1
ATOM 721 O O . THR A 1 89 ? -22.181 3.730 19.445 1.00 69.50 89 THR A O 1
ATOM 724 N N . ASP A 1 90 ? -20.046 3.026 19.530 1.00 78.94 90 ASP A N 1
ATOM 725 C CA . ASP A 1 90 ? -19.921 2.933 20.990 1.00 78.94 90 ASP A CA 1
ATOM 726 C C . ASP A 1 90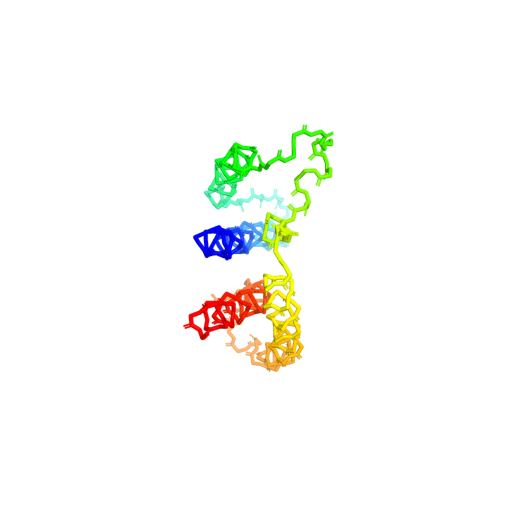 ? -18.660 3.661 21.499 1.00 78.94 90 ASP A C 1
ATOM 728 O O . ASP A 1 90 ? -17.628 3.695 20.822 1.00 78.94 90 ASP A O 1
ATOM 732 N N . GLU A 1 91 ? -18.721 4.218 22.712 1.00 85.19 91 GLU A N 1
ATOM 733 C CA . GLU A 1 91 ? -17.617 4.914 23.386 1.00 85.19 91 GLU A CA 1
ATOM 734 C C . GLU A 1 91 ? -16.388 4.013 23.561 1.00 85.19 91 GLU A C 1
ATOM 736 O O . GLU A 1 91 ? -15.249 4.467 23.394 1.00 85.19 91 GLU A O 1
ATOM 741 N N . ARG A 1 92 ? -16.605 2.714 23.821 1.00 85.12 92 ARG A N 1
ATOM 742 C CA . ARG A 1 92 ? -15.520 1.723 23.903 1.00 85.12 92 ARG A CA 1
ATOM 743 C C . ARG A 1 92 ? -14.761 1.616 22.582 1.00 85.12 92 ARG A C 1
ATOM 745 O O . ARG A 1 92 ? -13.529 1.612 22.581 1.00 85.12 92 ARG A O 1
ATOM 752 N N . GLU A 1 93 ? -15.476 1.551 21.461 1.00 85.69 93 GLU A N 1
ATOM 753 C CA . GLU A 1 93 ? -14.852 1.464 20.139 1.00 85.69 93 GLU A CA 1
ATOM 754 C C . GLU A 1 93 ? -14.074 2.741 19.810 1.00 85.69 93 GLU A C 1
ATOM 756 O O . GLU A 1 93 ? -12.950 2.636 19.320 1.00 85.69 93 GLU A O 1
ATOM 761 N N . ARG A 1 94 ? -14.578 3.925 20.197 1.00 87.25 94 ARG A N 1
ATOM 762 C CA . ARG A 1 94 ? -13.836 5.193 20.048 1.00 87.25 94 ARG A CA 1
ATOM 763 C C . ARG A 1 94 ? -12.490 5.164 20.757 1.00 87.25 94 ARG A C 1
ATOM 765 O O . ARG A 1 94 ? -11.464 5.573 20.208 1.00 87.25 94 ARG A O 1
ATOM 772 N N . PHE A 1 95 ? -12.474 4.676 21.997 1.00 90.00 95 PHE A N 1
ATOM 773 C CA . PHE A 1 95 ? -11.243 4.599 22.779 1.00 90.00 95 PHE A CA 1
ATOM 774 C C . PHE A 1 95 ? -10.233 3.626 22.156 1.00 90.00 95 PHE A C 1
ATOM 776 O O . PHE A 1 95 ? -9.049 3.955 22.021 1.00 90.00 95 PHE A O 1
ATOM 783 N N . ILE A 1 96 ? -10.700 2.446 21.733 1.00 91.00 96 ILE A N 1
ATOM 784 C CA . ILE A 1 96 ? -9.861 1.436 21.079 1.00 91.00 96 ILE A CA 1
ATOM 785 C C .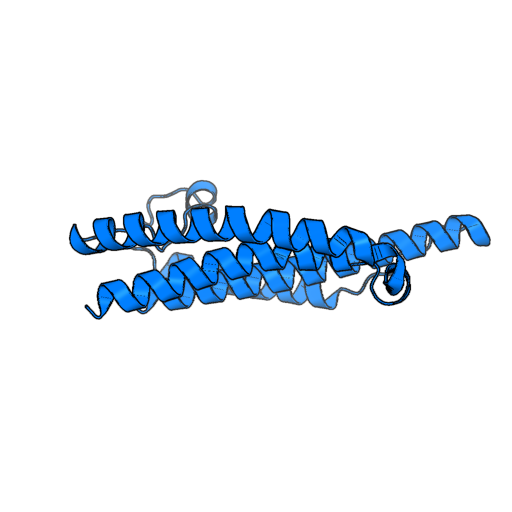 ILE A 1 96 ? -9.301 1.971 19.758 1.00 91.00 96 ILE A C 1
ATOM 787 O O . ILE A 1 96 ? -8.099 1.838 19.510 1.00 91.00 96 ILE A O 1
ATOM 791 N N . THR A 1 97 ? -10.132 2.609 18.934 1.00 90.88 97 THR A N 1
ATOM 792 C CA . THR A 1 97 ? -9.719 3.208 17.663 1.00 90.88 97 THR A CA 1
ATOM 793 C C . THR A 1 97 ? -8.687 4.302 17.894 1.00 90.88 97 THR A C 1
ATOM 795 O O . THR A 1 97 ? -7.612 4.240 17.306 1.00 90.88 97 THR A O 1
ATOM 798 N N . LYS A 1 98 ? -8.911 5.229 18.835 1.00 91.31 98 LYS A N 1
ATOM 799 C CA . LYS A 1 98 ? -7.927 6.270 19.186 1.00 91.31 98 LYS A CA 1
ATOM 800 C C . LYS A 1 98 ? -6.570 5.683 19.586 1.00 91.31 98 LYS A C 1
ATOM 802 O O . LYS A 1 98 ? -5.528 6.159 19.129 1.00 91.31 98 LYS A O 1
ATOM 807 N N . LYS A 1 99 ? -6.565 4.642 20.426 1.00 93.19 99 LYS A N 1
ATOM 808 C CA . LYS A 1 99 ? -5.337 3.946 20.844 1.00 93.19 99 LYS A CA 1
ATOM 809 C C . LYS A 1 99 ? -4.653 3.247 19.664 1.00 93.19 99 LYS A C 1
ATOM 811 O O . LYS A 1 99 ? -3.438 3.358 19.508 1.00 93.19 99 LYS A O 1
ATOM 816 N N . SER A 1 100 ? -5.427 2.567 18.823 1.00 93.69 100 SER A N 1
ATOM 817 C CA . SER A 1 100 ? -4.926 1.811 17.669 1.00 93.69 100 SER A CA 1
ATOM 818 C C . SER A 1 100 ? -4.365 2.732 16.587 1.00 93.69 100 SER A C 1
ATOM 820 O O . SER A 1 100 ? -3.269 2.483 16.095 1.00 93.69 100 SER A O 1
ATOM 822 N N . THR A 1 101 ? -5.037 3.845 16.288 1.00 93.00 101 THR A N 1
ATOM 823 C CA . THR A 1 101 ? -4.567 4.869 15.344 1.00 93.00 101 THR A CA 1
ATOM 824 C C . THR A 1 101 ? -3.275 5.521 15.825 1.00 93.00 101 THR A C 1
ATOM 826 O O . THR A 1 101 ? -2.353 5.702 15.034 1.00 93.00 101 THR A O 1
ATOM 829 N N . LYS A 1 102 ? -3.155 5.821 17.129 1.00 95.44 102 LYS A N 1
ATOM 830 C CA . LYS A 1 102 ? -1.905 6.348 17.699 1.00 95.44 102 LYS A CA 1
ATOM 831 C C . LYS A 1 102 ? -0.744 5.371 17.490 1.00 95.44 102 LYS A C 1
ATOM 833 O O . LYS A 1 102 ? 0.319 5.783 17.036 1.00 95.44 102 LYS A O 1
ATOM 838 N N . ASN A 1 103 ? -0.957 4.087 17.776 1.00 95.31 103 ASN A N 1
ATOM 839 C CA . ASN A 1 103 ? 0.068 3.059 17.591 1.00 95.31 103 ASN A CA 1
ATOM 840 C C . ASN A 1 103 ? 0.432 2.861 16.114 1.00 95.31 103 ASN A C 1
ATOM 842 O O . ASN A 1 103 ? 1.613 2.748 15.788 1.00 95.31 103 ASN A O 1
ATOM 846 N N . ALA A 1 104 ? -0.562 2.858 15.225 1.00 96.25 104 ALA A N 1
ATOM 847 C CA . ALA A 1 104 ? -0.358 2.759 13.785 1.00 96.25 104 ALA A CA 1
ATOM 848 C C . ALA A 1 104 ? 0.481 3.934 13.265 1.00 96.25 104 ALA A C 1
ATOM 850 O O . ALA A 1 104 ? 1.502 3.720 12.615 1.00 96.25 104 ALA A O 1
ATOM 851 N N . TYR A 1 105 ? 0.147 5.166 13.662 1.00 96.56 105 TYR A N 1
ATOM 852 C CA . TYR A 1 105 ? 0.922 6.361 13.323 1.00 96.56 105 TYR A CA 1
ATOM 853 C C . TYR A 1 105 ? 2.376 6.274 13.808 1.00 96.56 105 TYR A C 1
ATOM 855 O O . TYR A 1 105 ? 3.302 6.534 13.040 1.00 96.56 105 TYR A O 1
ATOM 863 N N . THR A 1 106 ? 2.598 5.846 15.055 1.00 97.00 106 THR A N 1
ATOM 864 C CA . THR A 1 106 ? 3.956 5.626 15.572 1.00 97.00 106 THR A CA 1
ATOM 865 C C . THR A 1 106 ? 4.700 4.568 14.759 1.00 97.00 106 THR A C 1
ATOM 867 O O . THR A 1 106 ? 5.856 4.776 14.401 1.00 97.00 106 THR A O 1
ATOM 870 N N . SER A 1 107 ? 4.046 3.456 14.412 1.00 97.50 107 SER A N 1
ATOM 871 C CA . SER A 1 107 ? 4.673 2.408 13.604 1.00 97.50 107 SER A CA 1
ATOM 872 C C . SER A 1 107 ? 4.998 2.865 12.184 1.00 97.50 107 SER A C 1
ATOM 874 O O . SER A 1 107 ? 6.067 2.533 11.684 1.00 97.50 107 SER A O 1
ATOM 876 N N . PHE A 1 108 ? 4.145 3.690 11.569 1.00 96.81 108 PHE A N 1
ATOM 877 C CA . PHE A 1 108 ? 4.422 4.310 10.279 1.00 96.81 108 PHE A CA 1
ATOM 878 C C . PHE A 1 108 ? 5.680 5.180 10.367 1.00 96.81 108 PHE A C 1
ATOM 880 O O . PHE A 1 108 ? 6.626 4.961 9.611 1.00 96.81 108 PHE A O 1
ATOM 887 N N . GLY A 1 109 ? 5.736 6.077 11.359 1.00 96.62 109 GLY A N 1
ATOM 888 C CA . GLY A 1 109 ? 6.882 6.957 11.601 1.00 96.62 109 GLY A CA 1
ATOM 889 C C . GLY A 1 109 ? 8.197 6.224 11.882 1.00 96.62 109 GLY A C 1
ATOM 890 O O . GLY A 1 109 ? 9.255 6.758 11.576 1.00 96.62 109 GLY A O 1
ATOM 891 N N . ILE A 1 110 ? 8.147 4.997 12.413 1.00 97.19 110 ILE A N 1
ATOM 892 C CA . ILE A 1 110 ? 9.320 4.123 12.584 1.00 97.19 110 ILE A CA 1
ATOM 893 C C . ILE A 1 110 ? 9.638 3.353 11.292 1.00 97.19 110 ILE A C 1
ATOM 895 O O . ILE A 1 110 ? 10.799 3.215 10.919 1.00 97.19 110 ILE A O 1
ATOM 899 N N . SER A 1 111 ? 8.622 2.852 10.588 1.00 97.56 111 SER A N 1
ATOM 900 C CA . SER A 1 111 ? 8.804 2.040 9.379 1.00 97.56 111 SER A CA 1
ATOM 901 C C . SER A 1 111 ? 9.412 2.831 8.221 1.00 97.56 111 SER A C 1
ATOM 903 O O . SER A 1 111 ? 10.246 2.293 7.501 1.00 97.56 111 SER A O 1
ATOM 905 N N . VAL A 1 112 ? 9.059 4.112 8.072 1.00 96.75 112 VAL A N 1
ATOM 906 C CA . VAL A 1 112 ? 9.577 4.989 7.013 1.00 96.75 112 VAL A CA 1
ATOM 907 C C . VAL A 1 112 ? 11.103 5.128 7.066 1.00 96.75 112 VAL A C 1
ATOM 909 O O . VAL A 1 112 ? 11.737 4.767 6.077 1.00 96.75 112 VAL A O 1
ATOM 912 N N . PRO A 1 113 ? 11.739 5.577 8.168 1.00 96.88 113 PRO A N 1
ATOM 913 C CA . PRO A 1 113 ? 13.195 5.686 8.222 1.00 96.88 113 PRO A CA 1
ATOM 914 C C . PRO A 1 113 ? 13.887 4.326 8.090 1.00 96.88 113 PRO A C 1
ATOM 916 O O . PRO A 1 113 ? 14.947 4.250 7.475 1.00 96.88 113 PRO A O 1
ATOM 919 N N . ILE A 1 114 ? 13.282 3.239 8.587 1.00 96.69 114 ILE A N 1
ATOM 920 C CA . ILE A 1 114 ? 13.807 1.882 8.372 1.00 96.69 114 ILE A CA 1
ATOM 921 C C . ILE A 1 114 ? 13.833 1.544 6.879 1.00 96.69 114 ILE A C 1
ATOM 923 O O . ILE A 1 114 ? 14.872 1.126 6.373 1.00 96.69 114 ILE A O 1
ATOM 927 N N . MET A 1 115 ? 12.731 1.774 6.161 1.00 96.50 115 MET A N 1
ATOM 928 C CA . MET A 1 115 ? 12.678 1.553 4.715 1.00 96.50 115 MET A CA 1
ATOM 929 C C . MET A 1 115 ? 13.614 2.504 3.964 1.00 96.50 115 MET A C 1
ATOM 931 O O . MET A 1 115 ? 14.291 2.072 3.041 1.00 96.50 115 MET A O 1
ATOM 935 N N . MET A 1 116 ? 13.767 3.758 4.387 1.00 95.19 116 MET A N 1
ATOM 936 C CA . MET A 1 116 ? 14.746 4.670 3.784 1.00 95.19 116 MET A CA 1
ATOM 937 C C . MET A 1 116 ? 16.187 4.174 3.946 1.00 95.19 116 MET A C 1
ATOM 939 O O . MET A 1 116 ? 16.968 4.267 3.004 1.00 95.19 116 MET A O 1
ATOM 943 N N . MET A 1 117 ? 16.552 3.606 5.101 1.00 96.19 117 MET A N 1
ATOM 944 C CA . MET A 1 117 ? 17.897 3.051 5.303 1.00 96.19 117 MET A CA 1
ATOM 945 C C . MET A 1 117 ? 18.208 1.913 4.328 1.00 96.19 117 MET A C 1
ATOM 947 O O . MET A 1 117 ? 19.351 1.771 3.901 1.00 96.19 117 MET A O 1
ATOM 951 N N . THR A 1 118 ? 17.205 1.135 3.914 1.00 95.19 118 THR A N 1
ATOM 952 C CA . THR A 1 118 ? 17.416 0.083 2.908 1.00 95.19 118 THR A CA 1
ATOM 953 C C . THR A 1 118 ? 17.824 0.636 1.539 1.00 95.19 118 THR A C 1
ATOM 955 O O . THR A 1 118 ? 18.508 -0.056 0.786 1.00 95.19 118 THR A O 1
ATOM 958 N N . PHE A 1 119 ? 17.494 1.898 1.227 1.00 95.12 119 PHE A N 1
ATOM 959 C CA . PHE A 1 119 ? 17.866 2.523 -0.046 1.00 95.12 119 PHE A CA 1
ATOM 960 C C . PHE A 1 119 ? 19.372 2.763 -0.162 1.00 95.12 119 PHE A C 1
ATOM 962 O O . PHE A 1 119 ? 19.879 2.843 -1.277 1.00 95.12 119 PHE A O 1
ATOM 969 N N . LEU A 1 120 ? 20.110 2.781 0.956 1.00 95.81 120 LEU A N 1
ATOM 970 C CA . LEU A 1 120 ? 21.578 2.797 0.939 1.00 95.81 120 LEU A CA 1
ATOM 971 C C . LEU A 1 120 ? 22.158 1.570 0.219 1.00 95.81 120 LEU A C 1
ATOM 973 O O . LEU A 1 120 ? 23.223 1.655 -0.382 1.00 95.81 120 LEU A O 1
ATOM 977 N N . PHE A 1 121 ? 21.443 0.444 0.256 1.00 95.19 121 PHE A N 1
ATOM 978 C CA . PHE A 1 121 ? 21.843 -0.804 -0.390 1.00 95.19 121 PHE A CA 1
ATOM 979 C C . PHE A 1 121 ? 21.175 -1.013 -1.751 1.00 95.19 121 PHE A C 1
ATOM 981 O O . PHE A 1 121 ? 21.546 -1.948 -2.456 1.00 95.19 121 PHE A O 1
ATOM 988 N N . TYR A 1 122 ? 20.228 -0.155 -2.147 1.00 94.56 122 TYR A N 1
ATOM 989 C CA . TYR A 1 122 ? 19.500 -0.283 -3.413 1.00 94.56 122 TYR A CA 1
ATOM 990 C C . TYR A 1 122 ? 20.408 -0.389 -4.651 1.00 94.56 122 TYR A C 1
ATOM 992 O O . TYR A 1 122 ? 20.146 -1.262 -5.481 1.00 94.56 122 TYR A O 1
ATOM 1000 N N . PRO A 1 123 ? 21.524 0.365 -4.764 1.00 95.25 123 PRO A N 1
ATOM 1001 C CA . PRO A 1 123 ? 22.442 0.217 -5.894 1.00 95.25 123 PRO A CA 1
ATOM 1002 C C . PRO A 1 123 ? 23.009 -1.200 -6.076 1.00 95.25 123 PRO A C 1
ATOM 1004 O O . PRO A 1 123 ? 23.397 -1.551 -7.183 1.00 95.25 123 PRO A O 1
ATOM 1007 N N . LEU A 1 124 ? 23.044 -2.030 -5.024 1.00 95.44 124 LEU A N 1
ATOM 1008 C CA . LEU A 1 124 ? 23.571 -3.399 -5.092 1.00 95.44 124 LEU A CA 1
ATOM 1009 C C . LEU A 1 124 ? 22.629 -4.378 -5.808 1.00 95.44 124 LEU A C 1
ATOM 1011 O O . LEU A 1 124 ? 23.071 -5.447 -6.220 1.00 95.44 124 LEU A O 1
ATOM 1015 N N . PHE A 1 125 ? 21.338 -4.057 -5.917 1.00 93.44 125 PHE A N 1
ATOM 1016 C CA . PHE A 1 125 ? 20.323 -4.970 -6.457 1.00 93.44 125 PHE A CA 1
ATOM 1017 C C . PHE A 1 125 ? 19.299 -4.290 -7.374 1.00 93.44 125 PHE A C 1
ATOM 1019 O O . PHE A 1 125 ? 18.311 -4.918 -7.758 1.00 93.44 125 PHE A O 1
ATOM 1026 N N . GLN A 1 126 ? 19.526 -3.030 -7.753 1.00 92.69 126 GLN A N 1
ATOM 1027 C CA . GLN A 1 126 ? 18.621 -2.261 -8.612 1.00 92.69 126 GLN A CA 1
ATOM 1028 C C . GLN A 1 126 ? 18.347 -2.939 -9.962 1.00 92.69 126 GLN A C 1
ATOM 1030 O O . GLN A 1 126 ? 17.223 -2.874 -10.446 1.00 92.69 126 GLN A O 1
ATOM 1035 N N . ASP A 1 127 ? 19.326 -3.646 -10.532 1.00 88.69 127 ASP A N 1
ATOM 1036 C CA . ASP A 1 127 ? 19.163 -4.319 -11.827 1.00 88.69 127 ASP A CA 1
ATOM 1037 C C . ASP A 1 127 ? 18.248 -5.545 -11.714 1.00 88.69 127 ASP A C 1
ATOM 1039 O O . ASP A 1 127 ? 17.447 -5.826 -12.604 1.00 88.69 127 ASP A O 1
ATOM 1043 N N . ALA A 1 128 ? 18.327 -6.261 -10.587 1.00 89.94 128 ALA A N 1
ATOM 1044 C CA . ALA A 1 128 ? 17.476 -7.414 -10.310 1.00 89.94 128 ALA A CA 1
ATOM 1045 C C . ALA A 1 128 ? 16.070 -6.998 -9.851 1.00 89.94 128 ALA A C 1
ATOM 1047 O O . ALA A 1 128 ? 15.099 -7.708 -10.118 1.00 89.94 128 ALA A O 1
ATOM 1048 N N . PHE A 1 129 ? 15.945 -5.864 -9.150 1.00 89.88 129 PHE A N 1
ATOM 1049 C CA . PHE A 1 129 ? 14.668 -5.396 -8.618 1.00 89.88 129 PHE A CA 1
ATOM 1050 C C . PHE A 1 129 ? 14.476 -3.870 -8.735 1.00 89.88 129 PHE A C 1
ATOM 1052 O O . PHE A 1 129 ? 14.426 -3.167 -7.721 1.00 89.88 129 PHE A O 1
ATOM 1059 N N . PRO A 1 130 ? 14.277 -3.342 -9.959 1.00 89.56 130 PRO A N 1
ATOM 1060 C CA . PRO A 1 130 ? 14.220 -1.896 -10.225 1.00 89.56 130 PRO A CA 1
ATOM 1061 C C . PRO A 1 130 ? 12.983 -1.203 -9.636 1.00 89.56 130 PRO A C 1
ATOM 1063 O O . PRO A 1 130 ? 12.906 0.018 -9.525 1.00 89.56 130 PRO A O 1
ATOM 1066 N N . THR A 1 131 ? 11.973 -1.982 -9.254 1.00 92.31 131 THR A N 1
ATOM 1067 C CA . THR A 1 131 ? 10.717 -1.487 -8.682 1.00 92.31 131 THR A CA 1
ATOM 1068 C C . THR A 1 131 ? 10.714 -1.513 -7.153 1.00 92.31 131 THR A C 1
ATOM 1070 O O . THR A 1 131 ? 9.714 -1.137 -6.540 1.00 92.31 131 THR A O 1
ATOM 1073 N N . TYR A 1 132 ? 11.833 -1.889 -6.519 1.00 93.94 132 TYR A N 1
ATOM 1074 C CA . TYR A 1 132 ? 11.976 -1.975 -5.063 1.00 93.94 132 TYR A CA 1
ATOM 1075 C C . TYR A 1 132 ? 11.456 -0.753 -4.287 1.00 93.94 132 TYR A C 1
ATOM 1077 O O . TYR A 1 132 ? 10.718 -0.963 -3.319 1.00 93.94 132 TYR A O 1
ATOM 1085 N N . PRO A 1 133 ? 11.737 0.509 -4.687 1.00 94.44 133 PRO A N 1
ATOM 1086 C CA . PRO A 1 133 ? 11.270 1.672 -3.930 1.00 94.44 133 PRO A CA 1
ATOM 1087 C C . PRO A 1 133 ? 9.744 1.734 -3.766 1.00 94.44 133 PRO A C 1
ATOM 1089 O O . PRO A 1 133 ? 9.249 2.183 -2.733 1.00 94.44 133 PRO A O 1
ATOM 1092 N N . ILE A 1 134 ? 8.989 1.232 -4.750 1.00 95.19 134 ILE A N 1
ATOM 1093 C CA . ILE A 1 134 ? 7.520 1.182 -4.711 1.00 95.19 134 ILE A CA 1
ATOM 1094 C C . ILE A 1 134 ? 7.056 0.198 -3.632 1.00 95.19 134 ILE A C 1
ATOM 1096 O O . ILE A 1 134 ? 6.178 0.515 -2.829 1.00 95.19 134 ILE A O 1
ATOM 1100 N N . TYR A 1 135 ? 7.676 -0.982 -3.575 1.00 95.38 135 TYR A N 1
ATOM 1101 C CA . TYR A 1 135 ? 7.361 -1.999 -2.572 1.00 95.38 135 TYR A CA 1
ATOM 1102 C C . TYR A 1 135 ? 7.809 -1.588 -1.168 1.00 95.38 135 TYR A C 1
ATOM 1104 O O . TYR A 1 135 ? 7.107 -1.873 -0.198 1.00 95.38 135 TYR A O 1
ATOM 1112 N N . ALA A 1 136 ? 8.930 -0.874 -1.050 1.00 96.00 136 ALA A N 1
ATOM 1113 C CA . ALA A 1 136 ? 9.383 -0.301 0.212 1.00 96.00 136 ALA A CA 1
ATOM 1114 C C . ALA A 1 136 ? 8.398 0.753 0.743 1.00 96.00 136 ALA A C 1
ATOM 1116 O O . ALA A 1 136 ? 8.095 0.764 1.931 1.00 96.00 136 ALA A O 1
ATOM 1117 N N . LEU A 1 137 ? 7.828 1.596 -0.123 1.00 95.50 137 LEU A N 1
ATOM 1118 C CA . LEU A 1 137 ? 6.770 2.525 0.281 1.00 95.50 137 LEU A CA 1
ATOM 1119 C C . LEU A 1 137 ? 5.505 1.769 0.704 1.00 95.50 137 LEU A C 1
ATOM 1121 O O . LEU A 1 137 ? 4.968 2.024 1.781 1.00 95.50 137 LEU A O 1
ATOM 1125 N N . ALA A 1 138 ? 5.047 0.807 -0.098 1.00 96.81 138 ALA A N 1
ATOM 1126 C CA . ALA A 1 138 ? 3.855 0.023 0.221 1.00 96.81 138 ALA A CA 1
ATOM 1127 C C . ALA A 1 138 ? 3.991 -0.742 1.551 1.00 96.81 138 ALA A C 1
ATOM 1129 O O . ALA A 1 138 ? 3.030 -0.819 2.319 1.00 96.81 138 ALA A O 1
ATOM 1130 N N . SER A 1 139 ? 5.186 -1.250 1.870 1.00 96.81 139 SER A N 1
ATOM 1131 C CA . SER A 1 139 ? 5.441 -1.960 3.126 1.00 96.81 139 SER A CA 1
ATOM 1132 C C . SER A 1 139 ? 5.213 -1.070 4.354 1.00 96.81 139 SER A C 1
ATOM 1134 O O . SER A 1 139 ? 4.655 -1.551 5.339 1.00 96.81 139 SER A O 1
ATOM 1136 N N . THR A 1 140 ? 5.529 0.232 4.292 1.00 97.19 140 THR A N 1
ATOM 1137 C CA . THR A 1 140 ? 5.261 1.170 5.403 1.00 97.19 140 THR A CA 1
ATOM 1138 C C . THR A 1 140 ? 3.765 1.286 5.715 1.00 97.19 140 THR A C 1
ATOM 1140 O O . THR A 1 140 ? 3.359 1.254 6.881 1.00 97.19 140 THR A O 1
ATOM 1143 N N . LEU A 1 141 ? 2.919 1.337 4.680 1.00 96.50 141 LEU A N 1
ATOM 1144 C CA . LEU A 1 141 ? 1.459 1.386 4.817 1.00 96.50 141 LEU A CA 1
ATOM 1145 C C . LEU A 1 141 ? 0.900 0.065 5.358 1.00 96.50 141 LEU A C 1
ATOM 1147 O O . LEU A 1 141 ? 0.018 0.064 6.223 1.00 96.50 141 LEU A O 1
ATOM 1151 N N . ILE A 1 142 ? 1.440 -1.059 4.880 1.00 97.38 142 ILE A N 1
ATOM 1152 C CA . ILE A 1 142 ? 1.062 -2.403 5.331 1.00 97.38 142 ILE A CA 1
ATOM 1153 C C . ILE A 1 142 ? 1.425 -2.593 6.807 1.00 97.38 142 ILE A C 1
ATOM 1155 O O . ILE A 1 142 ? 0.570 -3.015 7.582 1.00 97.38 142 ILE A O 1
ATOM 1159 N N . ILE A 1 143 ? 2.645 -2.237 7.223 1.00 97.69 143 ILE A N 1
ATOM 1160 C CA . ILE A 1 143 ? 3.090 -2.327 8.622 1.00 97.69 143 ILE A CA 1
ATOM 1161 C C . ILE A 1 143 ? 2.167 -1.505 9.525 1.00 97.69 143 ILE A C 1
ATOM 1163 O O . ILE A 1 143 ? 1.668 -2.027 10.521 1.00 97.69 143 ILE A O 1
ATOM 1167 N N . SER A 1 144 ? 1.879 -0.257 9.146 1.00 96.88 144 SER A N 1
ATOM 1168 C CA . SER A 1 144 ? 0.974 0.615 9.902 1.00 96.88 144 SER A CA 1
ATOM 1169 C C . SER A 1 144 ? -0.425 0.011 10.058 1.00 96.88 144 SER A C 1
ATOM 1171 O O . SER A 1 144 ? -0.982 -0.034 11.158 1.00 96.88 144 SER A O 1
ATOM 1173 N N . THR A 1 145 ? -0.961 -0.558 8.978 1.00 95.94 145 THR A N 1
ATOM 1174 C CA . THR A 1 145 ? -2.291 -1.183 8.963 1.00 95.94 145 THR A CA 1
ATOM 1175 C C . THR A 1 145 ? -2.326 -2.482 9.777 1.00 95.94 145 THR A C 1
ATOM 1177 O O . THR A 1 145 ? -3.290 -2.744 10.496 1.00 95.94 145 THR A O 1
ATOM 1180 N N . LEU A 1 146 ? -1.258 -3.285 9.744 1.00 96.50 146 LEU A N 1
ATOM 1181 C CA . LEU A 1 146 ? -1.117 -4.476 10.587 1.00 96.50 146 LEU A CA 1
ATOM 1182 C C . LEU A 1 146 ? -1.036 -4.112 12.073 1.00 96.50 146 LEU A C 1
ATOM 1184 O O . LEU A 1 146 ? -1.661 -4.772 12.906 1.00 96.50 146 LEU A O 1
ATOM 1188 N N . VAL A 1 147 ? -0.301 -3.055 12.424 1.00 96.62 147 VAL A N 1
ATOM 1189 C CA . VAL A 1 147 ? -0.215 -2.564 13.807 1.00 96.62 147 VAL A CA 1
ATOM 1190 C C . VAL A 1 147 ? -1.565 -2.038 14.284 1.00 96.62 147 VAL A C 1
ATOM 1192 O O . VAL A 1 147 ? -1.964 -2.349 15.410 1.00 96.62 147 VAL A O 1
ATOM 1195 N N . TYR A 1 148 ? -2.296 -1.312 13.433 1.00 95.50 148 TYR A N 1
ATOM 1196 C CA . TYR A 1 148 ? -3.672 -0.905 13.715 1.00 95.50 148 TYR A CA 1
ATOM 1197 C C . TYR A 1 148 ? -4.550 -2.125 14.017 1.00 95.50 148 TYR A C 1
ATOM 1199 O O . TYR A 1 148 ? -5.083 -2.242 15.121 1.00 95.50 148 TYR A O 1
ATOM 1207 N N . MET A 1 149 ? -4.623 -3.079 13.083 1.00 94.69 149 MET A N 1
ATOM 1208 C CA . MET A 1 149 ? -5.460 -4.275 13.192 1.00 94.69 149 MET A CA 1
ATOM 1209 C C . MET A 1 149 ? -5.133 -5.097 14.445 1.00 94.69 149 MET A C 1
ATOM 1211 O O . MET A 1 149 ? -6.025 -5.463 15.208 1.00 94.69 149 MET A O 1
ATOM 1215 N N . THR A 1 150 ? -3.851 -5.376 14.687 1.00 95.00 150 THR A N 1
ATOM 1216 C CA . THR A 1 150 ? -3.413 -6.186 15.835 1.00 95.00 150 THR A CA 1
ATOM 1217 C C . THR A 1 150 ? -3.646 -5.482 17.170 1.00 95.00 150 THR A C 1
ATOM 1219 O O . THR A 1 150 ? -4.071 -6.130 18.128 1.00 95.00 150 THR A O 1
ATOM 1222 N N . THR A 1 151 ? -3.425 -4.164 17.245 1.00 94.25 151 THR A N 1
ATOM 1223 C CA . THR A 1 151 ? -3.728 -3.374 18.449 1.00 94.25 151 THR A CA 1
ATOM 1224 C C . THR A 1 151 ? -5.228 -3.359 18.723 1.00 94.25 151 THR A C 1
ATOM 1226 O O . THR A 1 151 ? -5.634 -3.566 19.868 1.00 94.25 151 THR A O 1
ATOM 1229 N N . TRP A 1 152 ? -6.041 -3.175 17.682 1.00 93.81 152 TRP A N 1
ATOM 1230 C CA . TRP A 1 152 ? -7.494 -3.117 17.795 1.00 93.81 152 TRP A CA 1
ATOM 1231 C C . TRP A 1 152 ? -8.065 -4.451 18.285 1.00 93.81 152 TRP A C 1
ATOM 1233 O O . TRP A 1 152 ? -8.827 -4.476 19.249 1.00 93.81 152 TRP A O 1
ATOM 1243 N N . ILE A 1 153 ? -7.635 -5.576 17.694 1.00 92.62 153 ILE A N 1
ATOM 1244 C CA . ILE A 1 153 ? -8.052 -6.925 18.118 1.00 92.62 153 ILE A CA 1
ATOM 1245 C C . ILE A 1 153 ? -7.701 -7.159 19.589 1.00 92.62 153 ILE A C 1
ATOM 1247 O O . ILE A 1 153 ? -8.574 -7.543 20.364 1.00 92.62 153 ILE A O 1
ATOM 1251 N N . ARG A 1 154 ? -6.451 -6.882 19.989 1.00 92.12 154 ARG A N 1
ATOM 1252 C CA . ARG A 1 154 ? -5.994 -7.085 21.374 1.00 92.12 154 ARG A CA 1
ATOM 1253 C C . ARG A 1 154 ? -6.794 -6.256 22.375 1.00 92.12 154 ARG A C 1
ATOM 1255 O O . ARG A 1 154 ? -7.173 -6.770 23.421 1.00 92.12 154 ARG A O 1
ATOM 1262 N N . ALA A 1 155 ? -7.052 -4.990 22.058 1.00 90.19 155 ALA A N 1
ATOM 1263 C CA . ALA A 1 155 ? -7.788 -4.083 22.934 1.00 90.19 155 ALA A CA 1
ATOM 1264 C C . ALA A 1 155 ? -9.297 -4.384 22.995 1.00 90.19 155 ALA A C 1
ATOM 1266 O O . ALA A 1 155 ? -9.944 -3.993 23.957 1.00 90.19 155 ALA A O 1
ATOM 1267 N N . TYR A 1 156 ? -9.856 -5.073 21.996 1.00 87.69 156 TYR A N 1
ATOM 1268 C CA . TYR A 1 156 ? -11.250 -5.522 22.015 1.00 87.69 156 TYR A CA 1
ATOM 1269 C C . TYR A 1 156 ? -11.438 -6.824 22.811 1.00 87.69 156 TYR A C 1
ATOM 1271 O O . TYR A 1 156 ? -12.501 -7.051 23.388 1.00 87.69 156 TYR A O 1
ATOM 1279 N N . THR A 1 157 ? -10.427 -7.700 22.824 1.00 87.38 157 THR A N 1
ATOM 1280 C CA . THR A 1 157 ? -10.452 -8.962 23.586 1.00 87.38 157 THR A CA 1
ATOM 1281 C C . THR A 1 157 ? -10.157 -8.797 25.077 1.00 87.38 157 THR A C 1
ATOM 1283 O O . THR A 1 157 ? -10.470 -9.704 25.842 1.00 87.38 157 THR A O 1
ATOM 1286 N N . GLN A 1 158 ? -9.536 -7.679 25.466 1.00 79.44 158 GLN A N 1
ATOM 1287 C CA . GLN A 1 158 ? -9.337 -7.268 26.861 1.00 79.44 158 GLN A CA 1
ATOM 1288 C C . GLN A 1 158 ? -10.568 -6.522 27.378 1.00 79.44 158 GLN A C 1
ATOM 1290 O O . GLN A 1 158 ? -10.893 -6.733 28.562 1.00 79.44 158 GLN A O 1
#

Sequence (158 aa):
MKRVIVQSLSSIILYVLMAMSIGSFTAGVYQAMSSYQNEGTLVFEMNALPWIALIVFGVIWSIYSYKTRSDHSLSFWQWSIRMTEFEETDERERFITKKSTKNAYTSFGISVPIMMMTFLFYPLFQDAFPTYPIYALASTLIISTLVYMTTWIRAYTQ

Secondary structure (DSSP, 8-state):
-HHHHHHHHHHHHHHHHHHHHHHHHHHHHHHHHHHHHHHS--------HHHHHHHHHHHHHHHHHHHH-S---S-HHHHHHS-GGG---SHHHHHHHHHHHHHHHHHHHHHHHHHHHHGGGGGGTTTT-TTHHHHHHHHHHHHHHHHHHHHHHHHHH-

=== Feature glossary ===
Feature key, reading from the visual/contextual features back to the raw sequence:

Rendered structure images. Six rendered views show the 3D structure from the faces of a cube — i.e. along ±x, ±y, ±z. Rendering representation is drawn randomly per protein from cartoon (secondary-structure ribbons), sticks (backbone bonds), or molecular surface; coloring is either N→C rainbow (blue at the N-terminus through red at the C-terminus) or one color per chain.

Contact-map, Ramachandran, and PAE plots. The contact map is a binary N×N matrix image: pixel (i, j) is dark where Cα_i and Cα_j are within 8 Å and |i−j|>4. Because the |i−j|>4 filter removes local helical contacts, off-diagonal stripes parallel to the main diagonal indicate parallel β-sheets; stripes perpendicular to it indicate antiparallel β-sheets. The Ramachandran plot scatters every residue's (φ, ψ) pair against the sterically allowed regions. The PAE heatmap renders the predicted-aligned-error matrix.

InterPro / GO / CATH / organism. Database cross-references. InterPro integrates a dozen domain/family signature databases into unified entries with residue-range hits. GO terms attach function/process/location labels with evidence codes. CATH codes position the fold in a four-level structural taxonomy. Organism is the NCBI-taxonomy species name.

Nearest PDB structures. The Foldseek neighbor list gives the closest experimentally determined structures in the PDB, ranked by structural alignment. TM-score near 1 means near-identical fold; near 0.3 means only rough topology match. This is how one finds what a novel AlphaFold prediction most resembles in the solved-structure universe.

Predicted aligned error. PAE(i, j) answers: if I align the predicted and true structures on residue i, how far off (in Å) do I expect residue j to be? A block-diagonal PAE matrix with low values on the blocks and high values off-diagonal is the signature of a multi-domain protein with 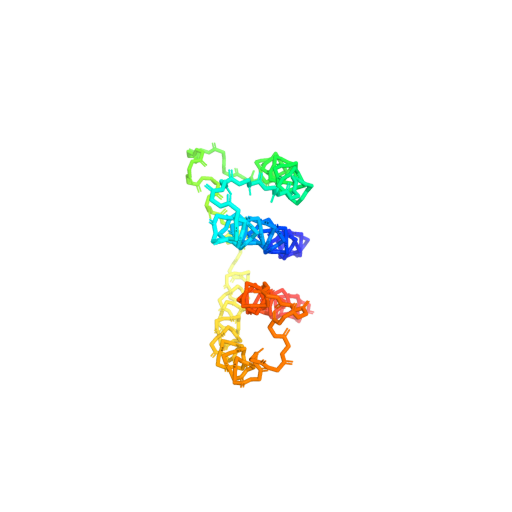confidently predicted domains but uncert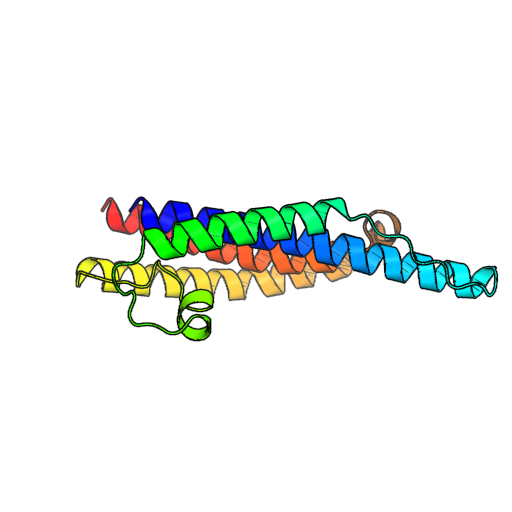ain inter-domain orientation.

Solvent-accessible surface area. Accessible surface area quantifies burial. A residue with SASA near zero is packed into the hydrophobic core; one with SASA >100 Å² sits on the surface. Computed here via the Shrake–Rupley numerical algorithm with a 1.4 Å probe.

B-factor. B-factor (Debye–Waller factor) reflects atomic displacement in the crystal lattice. It is an experimental observable (units Å²), not a prediction; low values mean the atom is pinned down, high values mean it moves or is heterogeneous across the crystal.

pLDDT. For AlphaFold models, the B-factor field carries pLDDT — the model's own estimate of local accuracy on a 0–100 scale. Regions with pLDDT<50 should be treated as essentially unmodeled; they often correspond to intrinsically disordered segments.

Backbone torsions (φ/ψ). φ (phi) and ψ (psi) are the two rotatable backbone dihedrals per residue: φ is the C(i-1)–N–Cα–C torsion, ψ is the N–Cα–C–N(i+1) torsion, both in degrees on (−180°, 180°]. α-helical residues cluster near (−60°, −45°); β-strand residues near (−120°, +130°). A Ramachandran plot is simply a scatter of (φ, ψ) for every residue.

Radius of gyration, Cα contacts, bounding box. Radius of gyration (Rg) is the root-mean-square distance of Cα atoms from their centroid — a single number for overall size and compactness. A globular domain of N residues has Rg ≈ 2.2·N^0.38 Å; an extended or disordered chain has a much larger Rg. The Cα contact count is the number of residue pairs whose Cα atoms are within 8 Å and are more than four positions apart in sequence — a standard proxy for tertiary packing density. The bounding box is the smallest axis-aligned box enclosing all Cα atoms.

Secondary structure (3-state, P-SEA). Three-state secondary structure (P-SEA) collapses the eight DSSP classes into helix (a), strand (b), and coil (c). P-SEA assigns these from Cα geometry alone — distances and angles — without requiring backbone oxygens, so it works on any Cα trace.

Secondary structure (8-state, DSSP). DSSP 8-state secondary structure assigns each residue one of H (α-helix), G (3₁₀-helix), I (π-helix), E (extended β-strand), B (isolated β-bridge), T (hydrogen-bonded turn), S (bend), or '-' (coil). The assignment is computed from backbone hydrogen-bond geometry via the Kabsch–Sander algorithm.

Foldseek 3Di. A 3Di character summarizes, for each residue, the relative orientation of the Cα frame of its nearest spatial neighbor. Because it encodes fold topology rather than chemistry, 3Di alignments detect remote structural similarity that sequence alignment misses.

mmCIF coordinates. The mmCIF block holds the 3D Cartesian coordinates of each backbone atom (N, Cα, C, O) in ångströms. mmCIF is the PDB's canonical archive format — a tagged-loop text representation of the atomic model.

Sequence. Sequence gives the chain of amino acids in standard one-letter code (A=alanine, C=cysteine, …, Y=tyrosine), read N→C. It is the only feature that is directly encoded by the gene; all structural features are derived from the folded form of this sequence.